Protein AF-A0A2W6N7U6-F1 (afdb_monomer_lite)

Sequence (59 aa):
MTETEKDEFASALSERYAEIKQCSSSNKELLNTWDEVINDLPSDIKAKFDERNAQLQYS

Structure (mmCIF, N/CA/C/O backbone):
data_AF-A0A2W6N7U6-F1
#
_entry.id   AF-A0A2W6N7U6-F1
#
loop_
_atom_site.group_PDB
_atom_site.id
_atom_site.type_symbol
_atom_site.label_atom_id
_atom_site.label_alt_id
_atom_site.label_comp_id
_atom_site.label_asym_id
_atom_site.label_entity_id
_atom_site.label_seq_id
_atom_site.pdbx_PDB_ins_code
_atom_site.Cartn_x
_atom_site.Cartn_y
_atom_site.Cartn_z
_atom_site.occupancy
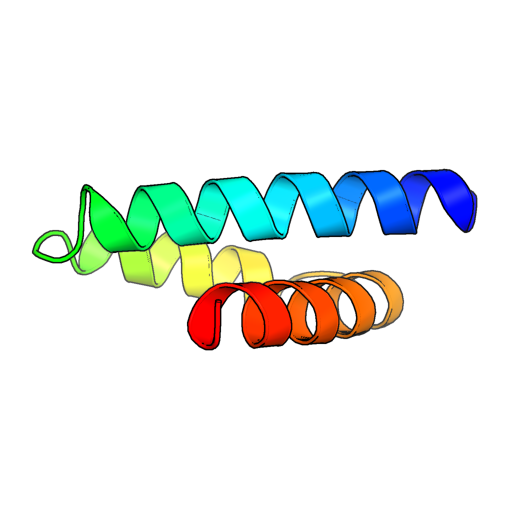_atom_site.B_iso_or_equiv
_atom_site.auth_seq_id
_atom_site.auth_comp_id
_atom_site.auth_asym_id
_atom_site.auth_atom_id
_atom_site.pdbx_PDB_model_num
ATOM 1 N N . MET A 1 1 ? 8.272 5.797 -13.517 1.00 78.75 1 MET A N 1
ATOM 2 C CA . MET A 1 1 ? 9.113 5.695 -12.314 1.00 78.75 1 MET A CA 1
ATOM 3 C C . MET A 1 1 ? 10.325 4.854 -12.655 1.00 78.75 1 MET A C 1
ATOM 5 O O . MET A 1 1 ? 10.170 3.823 -13.308 1.00 78.75 1 MET A O 1
ATOM 9 N N . THR A 1 2 ? 11.505 5.316 -12.272 1.00 94.81 2 THR A N 1
ATOM 10 C CA . THR A 1 2 ? 12.736 4.522 -12.246 1.00 94.81 2 THR A CA 1
ATOM 11 C C . THR A 1 2 ? 12.624 3.420 -11.191 1.00 94.81 2 THR A C 1
ATOM 13 O O . THR A 1 2 ? 11.738 3.465 -10.339 1.00 94.81 2 THR A O 1
ATOM 16 N N . GLU A 1 3 ? 13.505 2.420 -11.229 1.00 94.75 3 GLU A N 1
ATOM 17 C CA . GLU A 1 3 ? 13.497 1.364 -10.206 1.00 94.75 3 GLU A CA 1
ATOM 18 C C . GLU A 1 3 ? 13.725 1.919 -8.795 1.00 94.75 3 GLU A C 1
ATOM 20 O O . GLU A 1 3 ? 13.032 1.504 -7.872 1.00 94.75 3 GLU A O 1
ATOM 25 N N . THR A 1 4 ? 14.602 2.917 -8.641 1.00 95.56 4 THR A N 1
ATOM 26 C CA . THR A 1 4 ? 14.822 3.607 -7.362 1.00 95.56 4 THR A CA 1
ATOM 27 C C . THR A 1 4 ? 13.554 4.293 -6.862 1.00 95.56 4 THR A C 1
ATOM 29 O O . THR A 1 4 ? 13.160 4.083 -5.722 1.00 95.56 4 THR A O 1
ATOM 32 N N . GLU A 1 5 ? 12.863 5.049 -7.722 1.00 96.94 5 GLU A N 1
ATOM 33 C CA . GLU A 1 5 ? 11.620 5.734 -7.337 1.00 96.94 5 GLU A CA 1
ATOM 34 C C . GLU A 1 5 ? 10.526 4.742 -6.913 1.00 96.94 5 GLU A C 1
ATOM 36 O O . GLU A 1 5 ? 9.741 5.034 -6.014 1.00 96.94 5 GLU A O 1
ATOM 41 N N . LYS A 1 6 ? 10.455 3.564 -7.548 1.00 95.56 6 LYS A N 1
ATOM 42 C CA . LYS A 1 6 ? 9.499 2.514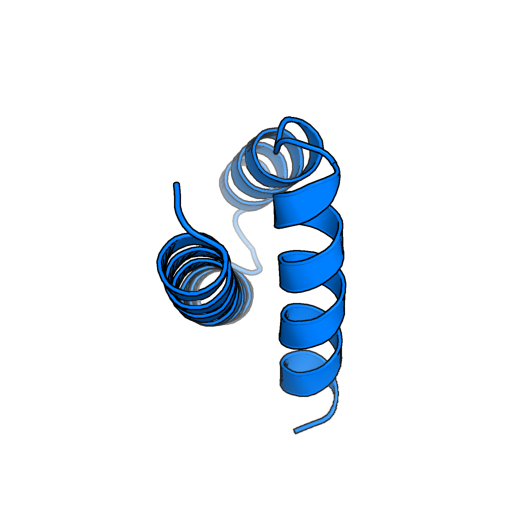 -7.163 1.00 95.56 6 LYS A CA 1
ATOM 43 C C . LYS A 1 6 ? 9.843 1.903 -5.809 1.00 95.56 6 LYS A C 1
ATOM 45 O O . LYS A 1 6 ? 8.933 1.656 -5.024 1.00 95.56 6 LYS A O 1
ATOM 50 N N . ASP A 1 7 ? 11.124 1.653 -5.544 1.00 95.69 7 ASP A N 1
ATOM 51 C CA . ASP A 1 7 ? 11.599 1.124 -4.260 1.00 95.69 7 ASP A CA 1
ATOM 52 C C . ASP A 1 7 ? 11.329 2.103 -3.112 1.00 95.69 7 ASP A C 1
ATOM 54 O O . ASP A 1 7 ? 10.804 1.705 -2.070 1.00 95.69 7 ASP A O 1
ATOM 58 N N . GLU A 1 8 ? 11.644 3.383 -3.314 1.00 97.25 8 GLU A N 1
ATOM 59 C CA . GLU A 1 8 ? 11.385 4.449 -2.341 1.00 97.25 8 GLU A CA 1
ATOM 60 C C . GLU A 1 8 ? 9.885 4.595 -2.073 1.00 97.25 8 GLU A C 1
ATOM 62 O O . GLU A 1 8 ? 9.456 4.621 -0.918 1.00 97.25 8 GLU A O 1
ATOM 67 N N . PHE A 1 9 ? 9.073 4.611 -3.135 1.00 97.06 9 PHE A N 1
ATOM 68 C CA . PHE A 1 9 ? 7.620 4.679 -3.018 1.00 97.06 9 PHE A CA 1
ATOM 69 C C . PHE A 1 9 ? 7.040 3.476 -2.265 1.00 97.06 9 PHE A C 1
ATOM 71 O O . PHE A 1 9 ? 6.254 3.659 -1.337 1.00 97.06 9 PHE A O 1
ATOM 78 N N . ALA A 1 10 ? 7.428 2.252 -2.633 1.00 97.06 10 ALA A N 1
ATOM 79 C CA . ALA A 1 10 ? 6.931 1.038 -1.991 1.00 97.06 10 ALA A CA 1
ATOM 80 C C . ALA A 1 10 ? 7.329 0.969 -0.508 1.00 97.06 10 ALA A C 1
ATOM 82 O O . ALA A 1 10 ? 6.514 0.565 0.322 1.00 97.06 10 ALA A O 1
ATOM 83 N N . SER A 1 11 ? 8.546 1.411 -0.171 1.00 96.56 11 SER A N 1
ATOM 84 C CA . SER A 1 11 ? 9.027 1.464 1.213 1.00 96.56 11 SER A CA 1
ATOM 85 C C . SER A 1 11 ? 8.201 2.455 2.039 1.00 96.56 11 SER A C 1
ATOM 87 O O . SER A 1 11 ? 7.571 2.047 3.015 1.00 96.56 11 SER A O 1
ATOM 89 N N . ALA A 1 12 ? 8.077 3.707 1.583 1.00 97.88 12 ALA A N 1
ATOM 90 C CA . ALA A 1 12 ? 7.284 4.729 2.271 1.00 97.88 12 ALA A CA 1
ATOM 91 C C . ALA A 1 12 ? 5.801 4.331 2.415 1.00 97.88 12 ALA A C 1
ATOM 93 O O . ALA A 1 12 ? 5.175 4.571 3.449 1.00 97.88 12 ALA A O 1
ATOM 94 N N . LEU A 1 13 ? 5.232 3.687 1.390 1.00 97.75 13 LEU A N 1
ATOM 95 C CA . LEU A 1 13 ? 3.861 3.183 1.430 1.00 97.75 13 LEU A CA 1
ATOM 96 C C . LEU A 1 13 ? 3.691 2.064 2.467 1.00 97.75 13 LEU A C 1
ATOM 98 O O . LEU A 1 13 ? 2.709 2.070 3.210 1.00 97.75 13 LEU A O 1
ATOM 102 N N . SER A 1 14 ? 4.634 1.119 2.533 1.00 97.19 14 SER A N 1
ATOM 103 C CA . SER A 1 14 ? 4.593 0.004 3.488 1.00 97.19 14 SER A CA 1
ATOM 104 C C . SER A 1 14 ? 4.684 0.471 4.941 1.00 97.19 14 SER A C 1
ATOM 106 O O . SER A 1 14 ? 3.883 0.036 5.769 1.00 97.19 14 SER A O 1
ATOM 108 N N . GLU A 1 15 ? 5.571 1.426 5.231 1.00 97.00 15 GLU A N 1
ATOM 109 C CA . GLU A 1 15 ? 5.705 2.045 6.553 1.00 97.00 15 GLU A CA 1
ATOM 110 C C . GLU A 1 15 ? 4.399 2.729 6.958 1.00 97.00 15 GL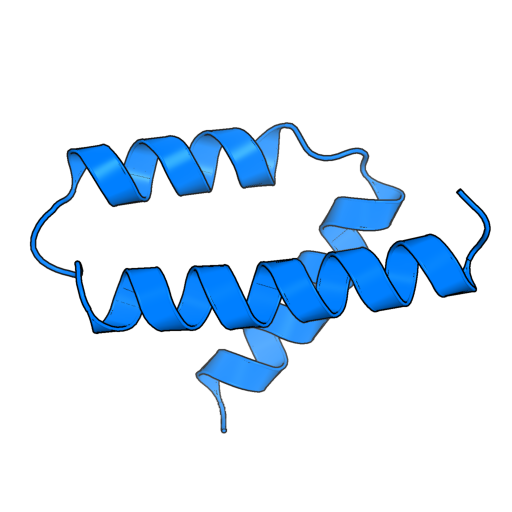U A C 1
ATOM 112 O O . GLU A 1 15 ? 3.846 2.468 8.029 1.00 97.00 15 GLU A O 1
ATOM 117 N N . ARG A 1 16 ? 3.833 3.537 6.054 1.00 96.56 16 ARG A N 1
ATOM 118 C CA . ARG A 1 16 ? 2.595 4.258 6.339 1.00 96.56 16 ARG A CA 1
ATOM 119 C C . ARG A 1 16 ? 1.407 3.323 6.551 1.00 96.56 16 ARG A C 1
ATOM 121 O O . ARG A 1 16 ? 0.585 3.560 7.436 1.00 96.56 16 ARG A O 1
ATOM 128 N N . TYR A 1 17 ? 1.300 2.267 5.753 1.00 96.19 17 TYR A N 1
ATOM 129 C CA . TYR A 1 17 ? 0.241 1.277 5.907 1.00 96.19 17 TYR A CA 1
ATOM 130 C C . TYR A 1 17 ? 0.359 0.519 7.240 1.00 96.19 17 TYR A C 1
ATOM 132 O O . TYR A 1 17 ? -0.653 0.321 7.919 1.00 96.19 17 TYR A O 1
ATOM 140 N N . ALA A 1 18 ? 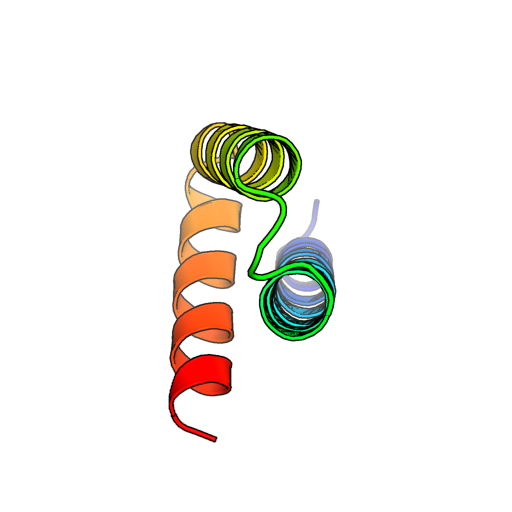1.578 0.168 7.666 1.00 95.06 18 ALA A N 1
ATOM 141 C CA . ALA A 1 18 ? 1.825 -0.448 8.969 1.00 95.06 18 ALA A CA 1
ATOM 142 C C . ALA A 1 18 ? 1.394 0.470 10.130 1.00 95.06 18 ALA A C 1
ATOM 144 O O . ALA A 1 18 ? 0.659 0.032 11.021 1.00 95.06 18 ALA A O 1
ATOM 145 N N . GLU A 1 19 ? 1.753 1.758 10.082 1.00 94.94 19 GLU A N 1
ATOM 146 C CA . GLU A 1 19 ? 1.319 2.759 11.068 1.00 94.94 19 GLU A CA 1
ATOM 147 C C . GLU A 1 19 ? -0.210 2.871 11.150 1.00 94.94 19 GLU A C 1
ATOM 149 O O . GLU A 1 19 ? -0.786 2.935 12.240 1.00 94.94 19 GLU A O 1
ATOM 154 N N . ILE A 1 20 ? -0.888 2.882 9.998 1.00 94.06 20 ILE A N 1
ATOM 155 C CA . ILE A 1 20 ? -2.349 2.986 9.931 1.00 94.06 20 ILE A CA 1
ATOM 156 C C . ILE A 1 20 ? -3.003 1.737 10.513 1.00 94.06 20 ILE A C 1
ATOM 158 O O . ILE A 1 20 ? -3.935 1.865 11.309 1.00 94.06 20 ILE A O 1
ATOM 162 N N . LYS A 1 21 ? -2.493 0.544 10.189 1.00 92.75 21 LYS A N 1
ATOM 163 C CA . LYS A 1 21 ? -2.959 -0.711 10.791 1.00 92.75 21 LYS A CA 1
ATOM 164 C C . LYS A 1 21 ? -2.815 -0.712 12.307 1.00 92.75 21 LYS A C 1
ATOM 166 O O . LYS A 1 21 ? -3.742 -1.134 12.998 1.00 92.75 21 LYS A O 1
ATOM 171 N N . GLN A 1 22 ? -1.697 -0.210 12.824 1.00 92.50 22 GLN A N 1
ATOM 172 C CA . GLN A 1 22 ? -1.464 -0.116 14.261 1.00 92.50 22 GLN A CA 1
ATOM 173 C C . GLN A 1 22 ? -2.420 0.884 14.930 1.00 92.50 22 GLN A C 1
ATOM 175 O O . GLN A 1 22 ? -3.070 0.552 15.921 1.00 92.50 22 GLN A O 1
ATOM 180 N N . CYS A 1 23 ? -2.539 2.096 14.381 1.00 92.75 23 CYS A N 1
ATOM 181 C CA . CYS A 1 23 ? -3.301 3.186 14.996 1.00 92.75 23 CYS A CA 1
ATOM 182 C C . CYS A 1 23 ? -4.819 3.065 14.805 1.00 92.75 23 CYS A C 1
ATOM 184 O O . CYS A 1 23 ? -5.586 3.584 15.613 1.00 92.75 23 CYS A O 1
ATOM 186 N N . SER A 1 24 ? -5.261 2.406 13.733 1.00 93.19 24 SER A N 1
ATOM 187 C CA . SER A 1 24 ? -6.663 2.380 13.296 1.00 93.19 24 SER A CA 1
ATOM 188 C C . SER A 1 24 ? -7.225 0.963 13.186 1.00 93.19 24 SER A C 1
ATOM 190 O O . SER A 1 24 ? -8.163 0.731 12.429 1.00 93.19 24 SER A O 1
ATOM 192 N N . SER A 1 25 ? -6.685 0.012 13.955 1.00 89.44 25 SER A N 1
ATOM 193 C CA . SER A 1 25 ? -7.068 -1.411 13.917 1.00 89.44 25 SER A CA 1
ATOM 194 C C . SER A 1 25 ? -8.572 -1.681 14.093 1.00 89.44 25 SER A C 1
ATOM 196 O O . SER A 1 25 ? -9.089 -2.674 13.584 1.00 89.44 25 SER A O 1
ATOM 198 N N . SER A 1 26 ? -9.299 -0.799 14.786 1.00 94.06 26 SER A N 1
ATOM 199 C CA . SER A 1 26 ? -10.754 -0.889 14.971 1.00 94.06 26 SER A CA 1
ATOM 200 C C . SER A 1 26 ? -11.570 -0.287 13.818 1.00 94.06 26 SER A C 1
ATOM 202 O O . SER A 1 26 ? -12.756 -0.599 13.687 1.00 94.06 26 SER A O 1
ATOM 204 N N . ASN A 1 27 ? -10.962 0.542 12.965 1.00 96.38 27 ASN A N 1
ATOM 205 C CA . ASN A 1 27 ? -11.619 1.185 11.832 1.00 96.38 27 ASN A CA 1
ATOM 206 C C . ASN A 1 27 ? -11.512 0.310 10.575 1.00 96.38 27 ASN A C 1
ATOM 208 O O . ASN A 1 27 ? -10.658 0.510 9.713 1.00 96.38 27 ASN A O 1
ATOM 212 N N . LYS A 1 28 ? -12.409 -0.674 10.478 1.00 94.94 28 LYS A N 1
ATOM 213 C CA . LYS A 1 28 ? -12.433 -1.635 9.366 1.00 94.94 28 LYS A CA 1
ATOM 214 C C . LYS A 1 28 ? -12.666 -0.984 8.005 1.00 94.94 28 LYS A C 1
ATOM 216 O O . LYS A 1 28 ? -12.094 -1.445 7.030 1.00 94.94 28 LYS A O 1
ATOM 221 N N . GLU A 1 29 ? -13.486 0.063 7.936 1.00 96.75 29 GLU A N 1
ATOM 222 C CA . GLU A 1 29 ? -13.754 0.770 6.680 1.00 96.75 29 GLU A CA 1
ATOM 223 C C . GLU A 1 29 ? -12.475 1.407 6.138 1.00 96.75 29 GLU A C 1
ATOM 225 O O . GLU A 1 29 ? -12.117 1.179 4.988 1.00 96.75 29 GLU A O 1
ATOM 230 N N . LEU A 1 30 ? -11.727 2.107 6.998 1.00 95.31 30 LEU A N 1
ATOM 231 C CA . LEU A 1 30 ? -10.439 2.679 6.621 1.00 95.31 30 LEU A CA 1
ATOM 232 C C . LEU A 1 30 ? -9.459 1.602 6.144 1.00 95.31 30 LEU A C 1
ATOM 234 O O . LEU A 1 30 ? -8.812 1.787 5.117 1.00 95.31 30 LEU A O 1
ATOM 238 N N . LEU A 1 31 ? -9.338 0.491 6.876 1.00 96.00 31 LEU A N 1
ATOM 239 C CA . LEU A 1 31 ? -8.418 -0.585 6.498 1.00 96.00 31 LEU A CA 1
ATOM 240 C C . LEU A 1 31 ? -8.804 -1.237 5.169 1.00 96.00 31 LEU A C 1
ATOM 242 O O . LEU A 1 31 ? -7.923 -1.465 4.348 1.00 96.00 31 LEU A O 1
ATOM 246 N N . ASN A 1 32 ? -10.097 -1.453 4.923 1.00 96.44 32 ASN A N 1
ATOM 247 C CA . ASN A 1 32 ? -10.575 -1.984 3.649 1.00 96.44 32 ASN A CA 1
ATOM 248 C C . ASN A 1 32 ? -10.222 -1.049 2.484 1.00 96.44 32 ASN A C 1
ATOM 250 O O . ASN A 1 32 ? -9.726 -1.519 1.466 1.00 96.44 32 ASN A O 1
ATOM 254 N N . THR A 1 33 ? -10.395 0.267 2.648 1.00 96.94 33 THR A N 1
ATOM 255 C CA . THR A 1 33 ? -10.001 1.246 1.621 1.00 96.94 33 THR A CA 1
ATOM 256 C C . THR A 1 33 ? -8.503 1.180 1.320 1.00 96.94 33 THR A C 1
ATOM 258 O O . THR A 1 33 ? -8.097 1.249 0.162 1.00 96.94 33 THR A O 1
ATOM 261 N N . TRP A 1 34 ? -7.656 1.028 2.342 1.00 96.69 34 TRP A N 1
ATOM 262 C CA . TRP A 1 34 ? -6.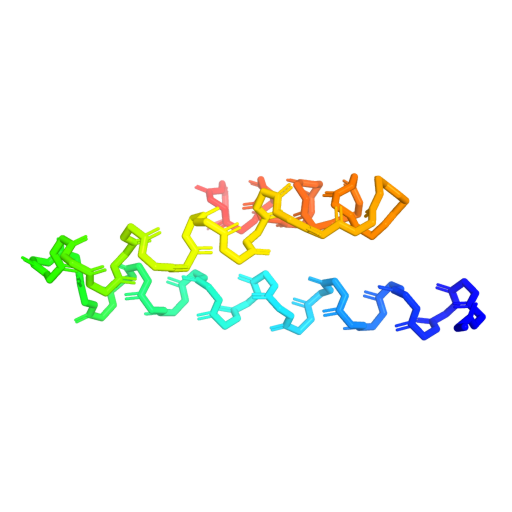216 0.853 2.126 1.00 96.69 34 TRP A CA 1
ATOM 263 C C . TRP A 1 34 ? -5.883 -0.460 1.418 1.00 96.69 34 TRP A C 1
ATOM 265 O O . TRP A 1 34 ? -5.033 -0.464 0.529 1.00 96.69 34 TRP A O 1
ATOM 275 N N . ASP A 1 35 ? -6.557 -1.550 1.779 1.00 95.75 35 ASP A N 1
ATOM 276 C CA . ASP A 1 35 ? -6.374 -2.852 1.136 1.00 95.75 35 ASP A CA 1
ATOM 277 C C . ASP A 1 35 ? -6.767 -2.802 -0.350 1.00 95.75 35 ASP A C 1
ATOM 279 O O . ASP A 1 35 ? -6.056 -3.353 -1.190 1.00 95.75 35 ASP A O 1
ATOM 283 N N . GLU A 1 36 ? -7.848 -2.099 -0.699 1.00 97.31 36 GLU A N 1
ATOM 284 C CA . GLU A 1 36 ? -8.250 -1.849 -2.091 1.00 97.31 36 GLU A CA 1
ATOM 285 C C . GLU A 1 36 ? -7.178 -1.060 -2.855 1.00 97.31 36 GLU A C 1
ATOM 287 O O . GLU A 1 36 ? -6.724 -1.509 -3.906 1.00 97.31 36 GLU A O 1
ATOM 292 N N . VAL A 1 37 ? -6.687 0.050 -2.289 1.00 95.56 37 VAL A N 1
ATOM 293 C CA . VAL A 1 37 ? -5.615 0.857 -2.904 1.00 95.56 37 VAL A CA 1
ATOM 294 C C . VAL A 1 37 ? -4.348 0.031 -3.143 1.00 95.56 37 VAL A C 1
ATOM 296 O O . VAL A 1 37 ? -3.716 0.168 -4.189 1.00 95.56 37 VAL A O 1
ATOM 299 N N . ILE A 1 38 ? -3.969 -0.832 -2.196 1.00 96.88 38 ILE A N 1
ATOM 300 C CA . ILE A 1 38 ? -2.802 -1.716 -2.330 1.00 96.88 38 ILE A CA 1
ATOM 301 C C . ILE A 1 38 ? -3.019 -2.768 -3.424 1.00 96.88 38 ILE A C 1
ATOM 303 O O . ILE A 1 38 ? -2.087 -3.094 -4.161 1.00 96.88 38 ILE A O 1
ATOM 307 N N . ASN A 1 39 ? -4.229 -3.315 -3.536 1.00 96.06 39 ASN A N 1
ATOM 308 C CA . ASN A 1 39 ? -4.554 -4.311 -4.556 1.00 96.06 39 ASN A CA 1
ATOM 309 C C . ASN A 1 39 ? -4.577 -3.724 -5.972 1.00 96.06 39 ASN A C 1
ATOM 311 O O . ASN A 1 39 ? -4.225 -4.433 -6.913 1.00 96.06 39 ASN A O 1
ATOM 315 N N . ASP A 1 40 ? -4.909 -2.441 -6.103 1.00 97.12 40 ASP A N 1
ATOM 316 C CA . ASP A 1 40 ? -4.921 -1.716 -7.376 1.00 97.12 40 ASP A CA 1
ATOM 317 C C . ASP A 1 40 ? -3.533 -1.199 -7.808 1.00 97.12 40 ASP A C 1
ATOM 319 O O . ASP A 1 40 ? -3.389 -0.605 -8.883 1.00 97.12 40 ASP A O 1
ATOM 323 N N . LEU A 1 41 ? -2.483 -1.424 -7.007 1.00 96.62 41 LEU A N 1
ATOM 324 C CA . LEU A 1 41 ? -1.120 -1.044 -7.378 1.00 96.62 41 LEU A CA 1
ATOM 325 C C . LEU A 1 41 ? -0.648 -1.785 -8.643 1.00 96.62 41 LEU A C 1
ATOM 327 O O . LEU A 1 41 ? -0.904 -2.983 -8.803 1.00 96.62 41 LEU A O 1
ATOM 331 N N . PRO A 1 42 ? 0.152 -1.126 -9.505 1.00 96.75 42 PRO A N 1
ATOM 332 C CA . PRO A 1 42 ? 0.882 -1.805 -10.570 1.00 96.75 42 PRO A CA 1
ATOM 333 C C . PRO A 1 42 ? 1.686 -2.992 -10.028 1.00 96.75 42 PRO A C 1
ATOM 335 O O . PRO A 1 42 ? 2.298 -2.897 -8.965 1.00 96.75 42 PRO A O 1
ATOM 338 N N . SER A 1 43 ? 1.709 -4.109 -10.760 1.00 95.50 43 SER A N 1
ATOM 339 C CA . SER A 1 43 ? 2.247 -5.388 -10.270 1.00 95.50 43 SER A CA 1
ATOM 340 C C . SER A 1 43 ? 3.698 -5.316 -9.784 1.00 95.50 43 SER A C 1
ATOM 342 O O . SER A 1 43 ? 4.068 -5.992 -8.828 1.00 95.50 43 SER A O 1
ATOM 344 N N . ASP A 1 44 ? 4.524 -4.502 -10.438 1.00 94.44 44 ASP A N 1
ATOM 345 C CA . ASP A 1 44 ? 5.930 -4.290 -10.091 1.00 94.44 44 ASP A CA 1
ATOM 346 C C . ASP A 1 44 ? 6.108 -3.481 -8.797 1.00 94.44 44 ASP A C 1
ATOM 348 O O . ASP A 1 44 ? 7.021 -3.754 -8.020 1.00 94.44 44 ASP A O 1
ATOM 352 N N . ILE A 1 45 ? 5.214 -2.527 -8.532 1.00 96.69 45 ILE A N 1
ATOM 353 C CA . ILE A 1 45 ? 5.173 -1.772 -7.274 1.00 96.69 45 ILE A CA 1
ATOM 354 C C . ILE A 1 45 ? 4.570 -2.631 -6.160 1.00 96.69 45 ILE A C 1
ATOM 356 O O . ILE A 1 45 ? 5.113 -2.669 -5.056 1.00 96.69 45 ILE A O 1
ATOM 360 N N . LYS A 1 46 ? 3.487 -3.363 -6.450 1.00 97.06 46 LYS A N 1
ATOM 361 C CA . LYS A 1 46 ? 2.820 -4.239 -5.483 1.00 97.06 46 LYS A CA 1
ATOM 362 C C . LYS A 1 46 ? 3.768 -5.310 -4.948 1.00 97.06 46 LYS A C 1
ATOM 364 O O . LYS A 1 46 ? 3.815 -5.526 -3.744 1.00 97.06 46 LYS A O 1
ATOM 369 N N . ALA A 1 47 ? 4.566 -5.932 -5.818 1.00 96.38 47 ALA A N 1
ATOM 370 C CA . ALA A 1 47 ? 5.549 -6.930 -5.401 1.00 96.38 47 ALA A CA 1
ATOM 371 C C . ALA A 1 47 ? 6.567 -6.362 -4.394 1.00 96.38 47 ALA A C 1
ATOM 373 O O . ALA A 1 47 ? 6.834 -6.986 -3.369 1.00 96.38 47 ALA A O 1
ATOM 374 N N . LYS A 1 48 ? 7.092 -5.155 -4.653 1.00 97.00 48 LYS A N 1
ATOM 375 C CA . LYS A 1 48 ? 8.020 -4.463 -3.742 1.00 97.00 48 LYS A CA 1
ATOM 376 C C . LYS A 1 48 ? 7.335 -4.077 -2.427 1.00 97.00 48 LYS A C 1
ATOM 378 O O . LYS A 1 48 ? 7.923 -4.239 -1.362 1.00 97.00 48 LYS A O 1
ATOM 383 N N . PHE A 1 49 ? 6.089 -3.602 -2.492 1.00 97.50 49 PHE A N 1
ATOM 384 C CA . PHE A 1 49 ? 5.288 -3.299 -1.305 1.00 97.50 49 PHE A CA 1
ATOM 385 C C . PHE A 1 49 ? 5.079 -4.548 -0.442 1.00 97.50 49 PHE A C 1
ATOM 387 O O . PHE A 1 49 ? 5.332 -4.497 0.759 1.00 97.50 49 PHE A O 1
ATOM 394 N N . ASP A 1 50 ? 4.657 -5.667 -1.039 1.00 96.62 50 ASP A N 1
ATOM 395 C CA . ASP A 1 50 ? 4.386 -6.917 -0.324 1.00 96.62 50 ASP A CA 1
ATOM 396 C C . ASP A 1 50 ? 5.657 -7.427 0.384 1.00 96.62 50 ASP A C 1
ATOM 398 O O . ASP A 1 50 ? 5.591 -7.842 1.542 1.00 96.62 50 ASP A O 1
ATOM 402 N N . GLU A 1 51 ? 6.824 -7.329 -0.269 1.00 96.19 51 GLU A N 1
ATOM 403 C CA . GLU A 1 51 ? 8.124 -7.670 0.325 1.00 96.19 51 GLU A CA 1
ATOM 404 C C . GLU A 1 51 ? 8.440 -6.809 1.561 1.00 96.19 51 GLU A C 1
ATOM 406 O O . GLU A 1 51 ?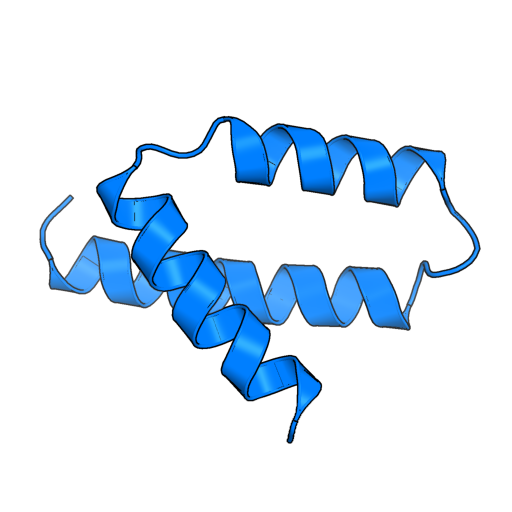 8.770 -7.343 2.624 1.00 96.19 51 GLU A O 1
ATOM 411 N N . ARG A 1 52 ? 8.322 -5.479 1.446 1.00 95.88 52 ARG A N 1
ATOM 412 C CA . ARG A 1 52 ? 8.627 -4.538 2.539 1.00 95.88 52 ARG A CA 1
ATOM 413 C C . ARG A 1 52 ? 7.625 -4.653 3.687 1.00 95.88 52 ARG A C 1
ATOM 415 O O . ARG A 1 52 ? 8.015 -4.719 4.849 1.00 95.88 52 ARG A O 1
ATOM 422 N N . ASN A 1 53 ? 6.338 -4.762 3.373 1.00 95.25 53 ASN A N 1
ATOM 423 C CA . ASN A 1 53 ? 5.281 -4.926 4.366 1.00 95.25 53 ASN A CA 1
ATOM 424 C C . ASN A 1 53 ? 5.429 -6.243 5.147 1.00 95.25 53 ASN A C 1
ATOM 426 O O . ASN A 1 53 ? 5.202 -6.261 6.354 1.00 95.25 53 ASN A O 1
ATOM 430 N N . ALA A 1 54 ? 5.861 -7.333 4.501 1.00 93.69 54 ALA A N 1
ATOM 431 C CA . ALA A 1 54 ? 6.180 -8.572 5.208 1.00 93.69 54 ALA A CA 1
ATOM 432 C C . ALA A 1 54 ? 7.337 -8.375 6.202 1.00 93.69 54 ALA A C 1
ATOM 434 O O . ALA A 1 54 ? 7.246 -8.834 7.336 1.00 93.69 54 ALA A O 1
ATOM 435 N N . GLN A 1 55 ? 8.393 -7.649 5.819 1.00 92.88 55 GLN A N 1
ATOM 436 C CA . GLN A 1 55 ? 9.529 -7.356 6.706 1.00 92.88 55 GLN A CA 1
ATOM 437 C C . GLN A 1 55 ? 9.100 -6.571 7.958 1.00 92.88 55 GLN A C 1
ATOM 439 O O . GLN A 1 55 ? 9.563 -6.883 9.051 1.00 92.88 55 GLN A O 1
ATOM 444 N N . LEU A 1 56 ? 8.169 -5.621 7.814 1.00 90.69 56 LEU A N 1
ATOM 445 C CA . LEU A 1 56 ? 7.640 -4.804 8.916 1.00 90.69 56 LEU A CA 1
ATOM 446 C C . LEU A 1 56 ? 6.705 -5.565 9.872 1.00 90.69 56 LEU A C 1
ATOM 448 O O . LEU A 1 56 ? 6.527 -5.159 11.015 1.00 90.69 56 LEU A O 1
ATOM 452 N N . GLN A 1 57 ? 6.079 -6.660 9.431 1.00 78.75 57 GLN A N 1
ATOM 453 C CA . GLN A 1 57 ? 5.217 -7.476 10.300 1.00 78.75 57 GLN A CA 1
ATOM 454 C C . GLN A 1 57 ? 6.003 -8.439 11.199 1.00 78.75 57 GLN A C 1
ATOM 456 O O . GLN A 1 57 ? 5.447 -8.956 12.169 1.00 78.75 57 GLN A O 1
ATOM 461 N N . TYR A 1 58 ? 7.275 -8.686 10.877 1.00 66.56 58 TYR A N 1
ATOM 462 C CA . TYR A 1 58 ? 8.161 -9.584 11.622 1.00 66.56 58 TYR A CA 1
ATOM 463 C C . TYR A 1 58 ? 9.306 -8.857 12.350 1.00 66.56 58 TYR A C 1
ATOM 465 O O . TYR A 1 58 ? 10.169 -9.527 12.921 1.00 66.56 58 TYR A O 1
ATOM 473 N N . SER A 1 59 ? 9.321 -7.520 12.328 1.00 56.47 59 SER A N 1
ATOM 474 C CA . SER A 1 59 ? 10.253 -6.657 13.072 1.00 56.47 59 SER A CA 1
ATOM 475 C C . SER A 1 59 ? 9.692 -6.252 14.429 1.00 56.47 59 SER A C 1
ATOM 477 O O . SER A 1 59 ? 10.451 -6.316 15.420 1.00 56.47 59 SER A O 1
#

pLDDT: mean 93.9, std 7.06, range [56.47, 97.88]

Radius of gyration: 11.54 Å; chains: 1; bounding box: 29×15×27 Å

Secondary structure (DSSP, 8-state):
--HHHHHHHHHHHHHHHHHHHHHTTT-HHHHHHHHHHHHTS-HHHHHHHHHHHHHHH--

Organism: NCBI:txid1325358

Foldseek 3Di:
DPPVVLLVVLLVLLVVLVVCCVVPVVPVVVNVVSVVVLVPDDPSSNVSNVVNNVVVVVD